Protein AF-A0A2G0QB72-F1 (afdb_monomer)

Structure (mmCIF, N/CA/C/O backbone):
data_AF-A0A2G0QB72-F1
#
_entry.id   AF-A0A2G0QB72-F1
#
loop_
_atom_site.group_PDB
_atom_site.id
_atom_site.type_symbol
_atom_site.label_atom_id
_atom_site.label_alt_id
_atom_site.label_comp_id
_atom_site.label_asym_id
_atom_site.label_entity_id
_atom_site.label_seq_id
_atom_site.pdbx_PDB_ins_code
_atom_site.Cartn_x
_atom_site.Cartn_y
_atom_site.Cartn_z
_atom_site.occupancy
_atom_site.B_iso_or_equiv
_atom_site.auth_seq_id
_atom_site.auth_comp_id
_atom_site.auth_asym_id
_atom_site.auth_atom_id
_atom_site.pdbx_PDB_model_num
ATOM 1 N N . MET A 1 1 ? -9.485 8.428 16.130 1.00 63.78 1 MET A N 1
ATOM 2 C CA . MET A 1 1 ? -8.535 7.886 15.123 1.00 63.78 1 MET A CA 1
ATOM 3 C C . MET A 1 1 ? -9.180 7.560 13.773 1.00 63.78 1 MET A C 1
ATOM 5 O O . MET A 1 1 ? -8.435 7.337 12.834 1.00 63.78 1 MET A O 1
ATOM 9 N N . LYS A 1 2 ? -10.520 7.588 13.632 1.00 80.50 2 LYS A N 1
ATOM 10 C CA . LYS A 1 2 ? -11.184 7.429 12.323 1.00 80.50 2 LYS A CA 1
ATOM 11 C C . LYS A 1 2 ? -10.750 8.500 11.311 1.00 80.50 2 LYS A C 1
ATOM 13 O O . LYS A 1 2 ? -10.473 8.166 10.172 1.00 80.50 2 LYS A O 1
ATOM 18 N N . ALA A 1 3 ? -10.595 9.750 11.762 1.00 86.19 3 ALA A N 1
ATOM 19 C CA . ALA A 1 3 ? -10.102 10.848 10.930 1.00 86.19 3 ALA A CA 1
ATOM 20 C C . ALA A 1 3 ? -8.741 10.540 10.282 1.00 86.19 3 ALA A C 1
ATOM 22 O O . ALA A 1 3 ? -8.588 10.742 9.090 1.00 86.19 3 ALA A O 1
ATOM 23 N N . LEU A 1 4 ? -7.790 9.964 11.029 1.00 86.12 4 LEU A N 1
ATOM 24 C CA . LEU A 1 4 ? -6.473 9.604 10.491 1.00 86.12 4 LEU A CA 1
ATOM 25 C C . LEU A 1 4 ? -6.569 8.512 9.408 1.00 86.12 4 LEU A C 1
ATOM 27 O O . LEU A 1 4 ? -5.867 8.591 8.409 1.00 86.12 4 LEU A O 1
ATOM 31 N N . ALA A 1 5 ? -7.463 7.529 9.576 1.00 85.88 5 ALA A N 1
ATOM 32 C CA . ALA A 1 5 ? -7.696 6.489 8.570 1.00 85.88 5 ALA A CA 1
ATOM 33 C C . ALA A 1 5 ? -8.344 7.061 7.298 1.00 85.88 5 ALA A C 1
ATOM 35 O O . ALA A 1 5 ? -7.972 6.687 6.192 1.00 85.88 5 ALA A O 1
ATOM 36 N N . ILE A 1 6 ? -9.280 8.003 7.455 1.00 89.38 6 ILE A N 1
ATOM 37 C CA . ILE A 1 6 ? -9.912 8.710 6.334 1.00 89.38 6 ILE A CA 1
ATOM 38 C C . ILE A 1 6 ? -8.881 9.571 5.598 1.00 89.38 6 ILE A C 1
ATOM 40 O O . ILE A 1 6 ? -8.811 9.517 4.377 1.00 89.38 6 ILE A O 1
ATOM 44 N N . ILE A 1 7 ? -8.041 10.312 6.326 1.00 89.81 7 ILE A N 1
ATOM 45 C CA . ILE A 1 7 ? -6.944 11.094 5.743 1.00 89.81 7 ILE A CA 1
ATOM 46 C C . ILE A 1 7 ? -6.008 10.164 4.963 1.00 89.81 7 ILE A C 1
ATOM 48 O O . ILE A 1 7 ? -5.738 10.423 3.796 1.00 89.81 7 ILE A O 1
ATOM 52 N N . ALA A 1 8 ? -5.580 9.044 5.553 1.00 88.88 8 ALA A N 1
ATOM 53 C CA . ALA A 1 8 ? -4.725 8.073 4.871 1.00 88.88 8 ALA A CA 1
ATOM 54 C C . ALA A 1 8 ? -5.372 7.512 3.593 1.00 88.88 8 ALA A C 1
ATOM 56 O O . ALA A 1 8 ? -4.693 7.348 2.586 1.00 88.88 8 ALA A O 1
ATOM 57 N N . LEU A 1 9 ? -6.682 7.250 3.608 1.00 91.75 9 LEU A N 1
ATOM 58 C CA . LEU A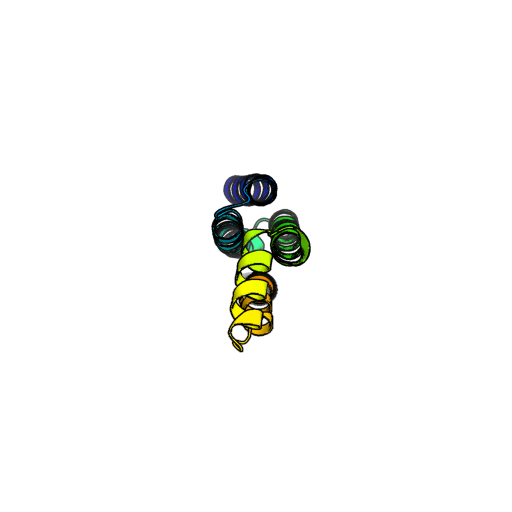 1 9 ? -7.430 6.803 2.434 1.00 91.75 9 LEU A CA 1
ATOM 59 C C . LEU A 1 9 ? -7.486 7.873 1.335 1.00 91.75 9 LEU A C 1
ATOM 61 O O . LEU A 1 9 ? -7.220 7.564 0.177 1.00 91.75 9 LEU A O 1
ATOM 65 N N . ILE A 1 10 ? -7.800 9.123 1.687 1.00 92.31 10 ILE A N 1
ATOM 66 C CA . ILE A 1 10 ? -7.886 10.228 0.722 1.00 92.31 10 ILE A CA 1
ATOM 67 C C . ILE A 1 10 ? -6.518 10.478 0.086 1.00 92.31 10 ILE A C 1
ATOM 69 O O . ILE A 1 10 ? -6.409 10.513 -1.135 1.00 92.31 10 ILE A O 1
ATOM 73 N N . PHE A 1 11 ? -5.463 10.600 0.892 1.00 90.88 11 PHE A N 1
ATOM 74 C CA . PHE A 1 11 ? -4.109 10.819 0.379 1.00 90.88 11 PHE A CA 1
ATOM 75 C C . PHE A 1 11 ? -3.598 9.629 -0.441 1.00 90.88 11 PHE A C 1
ATOM 77 O O . PHE A 1 11 ? -2.924 9.837 -1.445 1.00 90.88 11 PHE A O 1
ATOM 84 N N . SER A 1 12 ? -3.965 8.399 -0.073 1.00 90.06 12 SER A N 1
ATOM 85 C CA . SER A 1 12 ? -3.682 7.198 -0.865 1.00 90.06 12 SER A CA 1
ATOM 86 C C . SER A 1 12 ? -4.336 7.269 -2.244 1.00 90.06 12 SER A C 1
ATOM 88 O O . SER A 1 12 ? -3.646 7.122 -3.250 1.00 90.06 12 SER A O 1
ATOM 90 N N . ALA A 1 13 ? -5.628 7.597 -2.317 1.00 89.25 13 ALA A N 1
ATOM 91 C CA . ALA A 1 13 ? -6.324 7.758 -3.591 1.00 89.25 13 ALA A CA 1
ATOM 92 C C . ALA A 1 13 ? -5.731 8.897 -4.439 1.00 89.25 13 ALA A C 1
ATOM 94 O O . ALA A 1 13 ? -5.529 8.731 -5.638 1.00 89.25 13 ALA A O 1
ATOM 95 N N . LEU A 1 14 ? -5.396 10.035 -3.820 1.00 89.06 14 LEU A N 1
ATOM 96 C CA . LEU A 1 14 ? -4.769 11.165 -4.513 1.00 89.06 14 LEU A CA 1
ATOM 97 C C . LEU A 1 14 ? -3.364 10.828 -5.028 1.00 89.06 14 LEU A C 1
ATOM 99 O O . LEU A 1 14 ? -2.977 11.310 -6.090 1.00 89.06 14 LEU A O 1
ATOM 103 N N . SER A 1 15 ? -2.615 9.983 -4.316 1.00 88.75 15 SER A N 1
ATOM 104 C CA . SER A 1 15 ? -1.245 9.618 -4.691 1.00 88.75 15 SER A CA 1
ATOM 105 C C . SER A 1 15 ? -1.149 8.897 -6.037 1.00 88.75 15 SER A C 1
ATOM 107 O O . SER A 1 15 ? -0.144 9.047 -6.726 1.00 88.75 15 SER A O 1
ATOM 109 N N . VAL A 1 16 ? -2.216 8.204 -6.451 1.00 87.06 16 VAL A N 1
ATOM 110 C CA . VAL A 1 16 ? -2.329 7.536 -7.760 1.00 87.06 16 VAL A CA 1
ATOM 111 C C . VAL A 1 16 ? -2.185 8.532 -8.913 1.00 87.06 16 VAL A C 1
ATOM 113 O O . VAL A 1 16 ? -1.637 8.202 -9.959 1.00 87.06 16 VAL A O 1
ATOM 116 N N . PHE A 1 17 ? -2.652 9.767 -8.720 1.00 86.25 17 PHE A N 1
ATOM 117 C CA . PHE A 1 17 ? -2.645 10.805 -9.751 1.00 86.25 17 PHE A CA 1
ATOM 118 C C . PHE A 1 17 ? -1.369 11.652 -9.751 1.00 86.25 17 PHE A C 1
ATOM 120 O O . PHE A 1 17 ? -1.244 12.560 -10.570 1.00 86.25 17 PHE A O 1
ATOM 127 N N . ILE A 1 18 ? -0.424 11.384 -8.844 1.00 86.38 18 ILE A N 1
ATOM 128 C CA . ILE A 1 18 ? 0.825 12.136 -8.718 1.00 86.38 18 ILE A CA 1
ATOM 129 C C . ILE A 1 18 ? 1.961 11.290 -9.322 1.00 86.38 18 ILE A C 1
ATOM 131 O O . ILE A 1 18 ? 2.541 10.452 -8.628 1.00 86.38 18 ILE A O 1
ATOM 135 N N . PRO A 1 19 ? 2.317 11.494 -10.606 1.00 73.62 19 PRO A N 1
ATOM 136 C CA . PRO A 1 19 ? 3.259 10.625 -11.319 1.00 73.62 19 PRO A CA 1
ATOM 137 C C . PRO A 1 19 ? 4.672 10.649 -10.719 1.00 73.62 19 PRO A C 1
ATOM 139 O O . PRO A 1 19 ? 5.365 9.629 -10.714 1.00 73.62 19 PRO A O 1
ATOM 142 N N . VAL A 1 20 ? 5.085 11.799 -10.175 1.00 76.00 20 VAL A N 1
ATOM 143 C CA . VAL A 1 20 ? 6.385 11.997 -9.525 1.00 76.00 20 VAL A CA 1
ATOM 144 C C . VAL A 1 20 ? 6.168 12.158 -8.025 1.00 76.00 20 VAL A C 1
ATOM 146 O O . VAL A 1 20 ? 5.624 13.156 -7.567 1.00 76.00 20 VAL A O 1
ATOM 149 N N . GLY A 1 21 ? 6.591 11.162 -7.249 1.00 79.31 21 GLY A N 1
ATOM 150 C CA . GLY A 1 21 ? 6.520 11.192 -5.786 1.00 79.31 21 GLY A CA 1
ATOM 151 C C . GLY A 1 21 ? 5.238 10.624 -5.167 1.00 79.31 21 GLY A C 1
ATOM 152 O O . GLY A 1 21 ? 5.205 10.426 -3.951 1.00 79.31 21 GLY A O 1
ATOM 153 N N . GLY A 1 22 ? 4.229 10.261 -5.971 1.00 86.06 22 GLY A N 1
ATOM 154 C CA . GLY A 1 22 ? 3.031 9.556 -5.497 1.00 86.06 22 GLY A CA 1
ATOM 155 C C . GLY A 1 22 ? 3.360 8.272 -4.730 1.00 86.06 22 GLY A C 1
ATOM 156 O O . GLY A 1 22 ? 2.758 7.995 -3.697 1.00 86.06 22 GLY A O 1
ATOM 157 N N . VAL A 1 23 ? 4.413 7.558 -5.135 1.00 89.38 23 VAL A N 1
ATOM 158 C CA . VAL A 1 23 ? 4.907 6.355 -4.443 1.00 89.38 23 VAL A CA 1
ATOM 159 C C . VAL A 1 23 ? 5.285 6.638 -2.988 1.00 89.38 23 VAL A C 1
ATOM 161 O O . VAL A 1 23 ? 4.912 5.882 -2.096 1.00 89.38 23 VAL A O 1
ATOM 164 N N . PHE A 1 24 ? 5.971 7.748 -2.707 1.00 91.69 24 PHE A N 1
ATOM 165 C CA . PHE A 1 24 ? 6.358 8.092 -1.335 1.00 91.69 24 PHE A CA 1
ATOM 166 C C . PHE A 1 24 ? 5.143 8.466 -0.483 1.00 91.69 24 PHE A C 1
ATOM 168 O O . PHE A 1 24 ? 5.073 8.100 0.692 1.00 91.69 24 PHE A O 1
ATOM 175 N N . ILE A 1 25 ? 4.151 9.131 -1.082 1.00 92.00 25 ILE A N 1
ATOM 176 C CA . ILE A 1 25 ? 2.876 9.429 -0.417 1.00 92.00 25 ILE A CA 1
ATOM 177 C C . ILE A 1 25 ? 2.127 8.126 -0.111 1.00 92.00 25 ILE A C 1
ATOM 179 O O . ILE A 1 25 ? 1.643 7.954 1.009 1.00 92.00 25 ILE A O 1
ATOM 183 N N . ALA A 1 26 ? 2.080 7.178 -1.050 1.00 93.50 26 ALA A N 1
ATOM 184 C CA . ALA A 1 26 ? 1.481 5.861 -0.844 1.00 93.50 26 ALA A CA 1
ATOM 185 C C . ALA A 1 26 ? 2.198 5.077 0.271 1.00 93.50 26 ALA A C 1
ATOM 187 O O . ALA A 1 26 ? 1.556 4.436 1.115 1.00 93.50 26 ALA A O 1
ATOM 188 N N . MET A 1 27 ? 3.532 5.148 0.333 1.00 94.25 27 MET A N 1
ATOM 189 C CA . MET A 1 27 ? 4.314 4.532 1.410 1.00 94.25 27 MET A CA 1
ATOM 190 C C . MET A 1 27 ? 3.967 5.159 2.760 1.00 94.25 27 MET A C 1
ATOM 192 O O . MET A 1 27 ? 3.629 4.440 3.701 1.00 94.25 27 MET A O 1
ATOM 196 N N . PHE A 1 28 ? 3.940 6.489 2.847 1.00 94.06 28 PHE A N 1
ATOM 197 C CA . PHE A 1 28 ? 3.531 7.193 4.061 1.00 94.06 28 PHE A CA 1
ATOM 198 C C . PHE A 1 28 ? 2.100 6.827 4.488 1.00 94.06 28 PHE A C 1
ATOM 200 O O . PHE A 1 28 ? 1.855 6.504 5.652 1.00 94.06 28 PHE A O 1
ATOM 207 N N . CYS A 1 29 ? 1.160 6.768 3.541 1.00 94.00 29 CYS A N 1
ATOM 208 C CA . CYS A 1 29 ? -0.220 6.356 3.803 1.00 94.00 29 CYS A CA 1
ATOM 209 C C . CYS A 1 29 ? -0.317 4.919 4.321 1.00 94.00 29 CYS A C 1
ATOM 211 O O . CYS A 1 29 ? -1.194 4.622 5.127 1.00 94.00 29 CYS A O 1
ATOM 213 N N . SER A 1 30 ? 0.594 4.035 3.918 1.00 95.19 30 SER A N 1
ATOM 214 C CA . SER A 1 30 ? 0.659 2.656 4.420 1.00 95.19 30 SER A CA 1
ATOM 215 C C . SER A 1 30 ? 1.119 2.594 5.877 1.00 95.19 30 SER A C 1
ATOM 217 O O . SER A 1 30 ? 0.586 1.808 6.659 1.00 95.19 30 SER A O 1
ATOM 219 N N . VAL A 1 31 ? 2.035 3.477 6.288 1.00 95.12 31 VAL A N 1
ATOM 220 C CA . VAL A 1 31 ? 2.406 3.637 7.704 1.00 95.12 31 VAL A CA 1
ATOM 221 C C . VAL A 1 31 ? 1.219 4.163 8.519 1.00 95.12 31 VAL A C 1
ATOM 223 O O . VAL A 1 31 ? 0.909 3.635 9.588 1.00 95.12 31 VAL A O 1
ATOM 226 N N . LEU A 1 32 ? 0.492 5.161 8.007 1.00 92.81 32 LEU A N 1
ATOM 227 C CA . LEU A 1 32 ? -0.712 5.669 8.676 1.00 92.81 32 LEU A CA 1
ATOM 228 C C . LEU A 1 32 ? -1.823 4.609 8.756 1.00 92.81 32 LEU A C 1
ATOM 230 O O . LEU A 1 32 ? -2.497 4.482 9.785 1.00 92.81 32 LEU A O 1
ATOM 234 N N . ALA A 1 33 ? -2.001 3.820 7.696 1.00 93.31 33 ALA A N 1
ATOM 235 C CA . ALA A 1 33 ? -2.942 2.708 7.658 1.00 93.31 33 ALA A CA 1
ATOM 236 C C . ALA A 1 33 ? -2.578 1.643 8.700 1.00 93.31 33 ALA A C 1
ATOM 238 O O . ALA A 1 33 ? -3.457 1.212 9.444 1.00 93.31 33 ALA A O 1
ATOM 239 N N . LEU A 1 34 ? -1.293 1.296 8.837 1.00 94.50 34 LEU A N 1
ATOM 240 C CA . LEU A 1 34 ? -0.787 0.391 9.874 1.00 94.50 34 LEU A CA 1
ATOM 241 C C . LEU A 1 34 ? -1.171 0.872 11.284 1.00 94.50 34 LEU A C 1
ATOM 243 O O . LEU A 1 34 ? -1.761 0.118 12.058 1.00 94.50 34 LEU A O 1
ATOM 247 N N . ILE A 1 35 ? -0.893 2.140 11.605 1.00 92.50 35 ILE A N 1
ATOM 248 C CA . ILE A 1 35 ? -1.172 2.724 12.932 1.00 92.50 35 ILE A CA 1
ATOM 249 C C . ILE A 1 35 ? -2.680 2.731 13.236 1.00 92.50 35 ILE A C 1
ATOM 251 O O . ILE A 1 35 ? -3.110 2.532 14.376 1.00 92.50 35 ILE A O 1
ATOM 255 N N . THR A 1 36 ? -3.510 2.964 12.220 1.00 92.12 36 THR A N 1
ATOM 256 C CA . THR A 1 36 ? -4.970 3.073 12.375 1.00 92.12 36 THR A CA 1
ATOM 257 C C . THR A 1 36 ? -5.705 1.736 12.318 1.00 92.12 36 THR A C 1
ATOM 259 O O .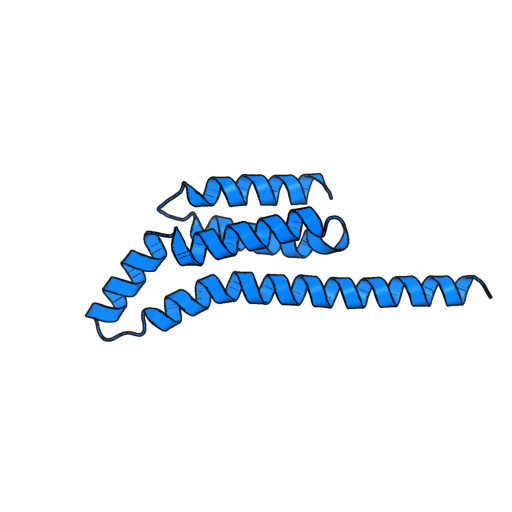 THR A 1 36 ? -6.848 1.660 12.785 1.00 92.12 36 THR A O 1
ATOM 262 N N . PHE A 1 37 ? -5.046 0.678 11.839 1.00 91.50 37 PHE A N 1
ATOM 263 C CA . PHE A 1 37 ? -5.653 -0.613 11.520 1.00 91.50 37 PHE A CA 1
ATOM 264 C C . PHE A 1 37 ? -6.419 -1.235 12.690 1.00 91.50 37 PHE A C 1
ATOM 266 O O . PHE A 1 37 ? -7.534 -1.717 12.520 1.00 91.50 37 PHE A O 1
ATOM 273 N N . TYR A 1 38 ? -5.876 -1.162 13.908 1.00 87.25 38 TYR A N 1
ATOM 274 C CA . TYR A 1 38 ? -6.533 -1.725 15.093 1.00 87.25 38 TYR A CA 1
ATOM 275 C C . TYR A 1 38 ? -7.902 -1.082 15.390 1.00 87.25 38 TYR A C 1
ATOM 277 O O . TYR A 1 38 ? -8.812 -1.752 15.871 1.00 87.25 38 TYR A O 1
ATOM 285 N N . LYS A 1 39 ? -8.071 0.219 15.102 1.00 86.56 39 LYS A N 1
ATOM 286 C CA . LYS A 1 39 ? -9.326 0.949 15.368 1.00 86.56 39 LYS A CA 1
ATOM 287 C C . LYS A 1 39 ? -10.243 1.054 14.151 1.00 86.56 39 LYS A C 1
ATOM 289 O O . LYS A 1 39 ? -11.424 1.356 14.315 1.00 86.56 39 LYS A O 1
ATOM 294 N N . SER A 1 40 ? -9.730 0.904 12.934 1.00 91.69 40 SER A N 1
ATOM 295 C CA . SER A 1 40 ? -10.511 1.052 11.697 1.00 91.69 40 SER A CA 1
ATOM 296 C C . SER A 1 40 ? -10.006 0.101 10.605 1.00 91.69 40 SER A C 1
ATOM 298 O O . SER A 1 40 ? -9.559 0.562 9.557 1.00 91.69 40 SER A O 1
ATOM 300 N N . PRO A 1 41 ? -10.094 -1.225 10.831 1.00 89.38 41 PRO A N 1
ATOM 301 C CA . PRO A 1 41 ? -9.438 -2.225 9.987 1.00 89.38 41 PRO A CA 1
ATOM 302 C C . PRO A 1 41 ? -9.928 -2.202 8.539 1.00 89.38 41 PRO A C 1
ATOM 304 O O . PRO A 1 41 ? -9.126 -2.362 7.628 1.00 89.38 41 PRO A O 1
ATOM 307 N N . THR A 1 42 ? -11.219 -1.948 8.308 1.00 92.38 42 THR A N 1
ATOM 308 C CA . THR A 1 42 ? -11.785 -1.889 6.954 1.00 92.38 42 THR A CA 1
ATOM 309 C C . THR A 1 42 ? -11.199 -0.736 6.143 1.00 92.38 42 THR A C 1
ATOM 311 O O . THR A 1 42 ? -10.721 -0.957 5.038 1.00 92.38 42 THR A O 1
ATOM 314 N N . LEU A 1 43 ? -11.186 0.484 6.698 1.00 92.81 43 LEU A N 1
ATOM 315 C CA . LEU A 1 43 ? -10.648 1.658 6.002 1.00 92.81 43 LEU A CA 1
ATOM 316 C C . LEU A 1 43 ? -9.153 1.494 5.734 1.00 92.81 43 LEU A C 1
ATOM 318 O O . LEU A 1 43 ? -8.717 1.658 4.602 1.00 92.81 43 LEU A O 1
ATOM 322 N N . SER A 1 44 ? -8.388 1.096 6.754 1.00 94.06 44 SER A N 1
ATOM 323 C CA . SER A 1 44 ? -6.951 0.868 6.615 1.00 94.06 44 SER A CA 1
ATOM 324 C C . SER A 1 44 ? -6.641 -0.255 5.618 1.00 94.06 44 SER A C 1
ATOM 326 O O . SER A 1 44 ? -5.698 -0.132 4.845 1.00 94.06 44 SER A O 1
ATOM 328 N N . GLY A 1 45 ? -7.441 -1.326 5.589 1.00 93.12 45 GLY A N 1
ATOM 329 C CA . GLY A 1 45 ? -7.311 -2.410 4.612 1.00 93.12 45 GLY A CA 1
ATOM 330 C C . GLY A 1 45 ? -7.557 -1.949 3.176 1.00 93.12 45 GLY A C 1
ATOM 331 O O . GLY A 1 45 ? -6.779 -2.290 2.289 1.00 93.12 45 GLY A O 1
ATOM 332 N N . VAL A 1 46 ? -8.575 -1.112 2.951 1.00 95.56 46 VAL A N 1
ATOM 333 C CA . VAL A 1 46 ? -8.814 -0.494 1.637 1.00 95.56 46 VAL A CA 1
ATOM 334 C C . VAL A 1 46 ? -7.649 0.418 1.248 1.00 95.56 46 VAL A C 1
ATOM 336 O O . VAL A 1 46 ? -7.168 0.317 0.124 1.00 95.56 46 VAL A O 1
ATOM 339 N N . THR A 1 47 ? -7.128 1.240 2.168 1.00 96.38 47 THR A N 1
ATOM 340 C CA . THR A 1 47 ? -5.932 2.069 1.925 1.00 96.38 47 THR A CA 1
ATOM 341 C C . THR A 1 47 ? -4.732 1.222 1.489 1.00 96.38 47 THR A C 1
ATOM 343 O O . THR A 1 47 ? -4.056 1.570 0.524 1.00 96.38 47 THR A O 1
ATOM 346 N N . PHE A 1 48 ? -4.474 0.091 2.156 1.00 96.81 48 PHE A N 1
ATOM 347 C CA . PHE A 1 48 ? -3.418 -0.837 1.742 1.00 96.81 48 PHE A CA 1
ATOM 348 C C . PHE A 1 48 ? -3.666 -1.406 0.345 1.00 96.81 48 PHE A C 1
ATOM 350 O O . PHE A 1 48 ? -2.749 -1.406 -0.469 1.00 96.81 48 PHE A O 1
ATOM 357 N N . GLY A 1 49 ? -4.892 -1.844 0.050 1.00 94.62 49 GLY A N 1
ATOM 358 C CA . GLY A 1 49 ? -5.254 -2.363 -1.269 1.00 94.62 49 GLY A CA 1
ATOM 359 C C . GLY A 1 49 ? -5.029 -1.340 -2.384 1.00 94.62 49 GLY A C 1
ATOM 360 O O . GLY A 1 49 ? -4.395 -1.663 -3.386 1.00 94.62 49 GLY A O 1
ATOM 361 N N . ILE A 1 50 ? -5.472 -0.095 -2.179 1.00 95.25 50 ILE A N 1
ATOM 362 C CA . ILE A 1 50 ? -5.251 1.001 -3.131 1.00 95.25 50 ILE A CA 1
ATOM 363 C C . ILE A 1 50 ? -3.754 1.234 -3.326 1.00 95.25 50 ILE A C 1
ATOM 365 O O . ILE A 1 50 ? -3.307 1.262 -4.465 1.00 95.25 50 ILE A O 1
ATOM 369 N N . ASN A 1 51 ? -2.968 1.335 -2.250 1.00 95.69 51 ASN A N 1
ATOM 370 C CA . ASN A 1 51 ? -1.524 1.563 -2.357 1.00 95.69 51 ASN A CA 1
ATOM 371 C C . ASN A 1 51 ? -0.795 0.422 -3.082 1.00 95.69 51 ASN A C 1
ATOM 373 O O . ASN A 1 51 ? 0.087 0.688 -3.891 1.00 95.69 51 ASN A O 1
ATOM 377 N N . VAL A 1 52 ? -1.166 -0.839 -2.833 1.00 95.38 52 VAL A N 1
ATOM 378 C CA . VAL A 1 52 ? -0.587 -1.993 -3.543 1.00 95.38 52 VAL A CA 1
ATOM 379 C C . VAL A 1 52 ? -0.894 -1.908 -5.035 1.00 95.38 52 VAL A C 1
ATOM 381 O O . VAL A 1 52 ? 0.026 -2.004 -5.839 1.00 95.38 52 VAL A O 1
ATOM 384 N N . ILE A 1 53 ? -2.158 -1.693 -5.413 1.00 94.06 53 ILE A N 1
ATOM 385 C CA . ILE A 1 53 ? -2.560 -1.597 -6.826 1.00 94.06 53 ILE A CA 1
ATOM 386 C C . ILE A 1 53 ? -1.890 -0.390 -7.493 1.00 94.06 53 ILE A C 1
ATOM 388 O O . ILE A 1 53 ? -1.375 -0.504 -8.604 1.00 94.06 53 ILE A O 1
ATOM 392 N N . ALA A 1 54 ? -1.851 0.747 -6.797 1.00 92.19 54 ALA A N 1
ATOM 393 C CA . ALA A 1 54 ? -1.225 1.973 -7.267 1.00 92.19 54 ALA A CA 1
ATOM 394 C C . ALA A 1 54 ? 0.257 1.756 -7.585 1.00 92.19 54 ALA A C 1
ATOM 396 O O . ALA A 1 54 ? 0.709 2.024 -8.695 1.00 92.19 54 ALA A O 1
ATOM 397 N N . THR A 1 55 ? 1.005 1.212 -6.629 1.00 92.44 55 THR A N 1
ATOM 398 C CA . THR A 1 55 ? 2.445 0.994 -6.771 1.00 92.44 55 THR A CA 1
ATOM 399 C C . THR A 1 55 ? 2.764 -0.128 -7.762 1.00 92.44 55 THR A C 1
ATOM 401 O O . THR A 1 55 ? 3.736 -0.009 -8.502 1.00 92.44 55 THR A O 1
ATOM 404 N N . ALA A 1 56 ? 1.948 -1.186 -7.819 1.00 91.75 56 ALA A N 1
ATOM 405 C CA . ALA A 1 56 ? 2.184 -2.336 -8.692 1.00 91.75 56 ALA A CA 1
ATOM 406 C C . ALA A 1 56 ? 1.852 -2.068 -10.170 1.00 91.75 56 ALA A C 1
ATOM 408 O O . ALA A 1 56 ? 2.547 -2.566 -11.051 1.00 91.75 56 ALA A O 1
ATOM 409 N N . PHE A 1 57 ? 0.800 -1.294 -10.457 1.00 90.00 57 PHE A N 1
ATOM 410 C CA . PHE A 1 57 ? 0.277 -1.166 -11.825 1.00 90.00 57 PHE A CA 1
ATOM 411 C C . PHE A 1 57 ? 0.224 0.268 -12.351 1.00 90.00 57 PHE A C 1
ATOM 413 O O . PHE A 1 57 ? 0.203 0.471 -13.561 1.00 90.00 57 PHE A O 1
ATOM 420 N N . LEU A 1 58 ? 0.180 1.265 -11.467 1.00 89.75 58 LEU A N 1
ATOM 421 C CA . LEU A 1 58 ? -0.150 2.650 -11.818 1.00 89.75 58 LEU A CA 1
ATOM 422 C C . LEU A 1 58 ? 0.972 3.627 -11.461 1.00 89.75 58 LEU A C 1
ATOM 424 O O . LEU A 1 58 ? 0.714 4.821 -11.359 1.00 89.75 58 LEU A O 1
ATOM 428 N N . SER A 1 59 ? 2.203 3.149 -11.253 1.00 89.69 59 SER A N 1
ATOM 429 C CA . SER A 1 59 ? 3.335 4.002 -10.890 1.00 89.69 59 SER A CA 1
ATOM 430 C C . SER A 1 59 ? 4.324 4.189 -12.050 1.00 89.69 59 SER A C 1
ATOM 432 O O . SER A 1 59 ? 5.243 3.377 -12.214 1.00 89.69 59 SER A O 1
ATOM 434 N N . PRO A 1 60 ? 4.195 5.280 -12.840 1.00 86.81 60 PRO A N 1
ATOM 435 C CA . PRO A 1 60 ? 5.134 5.595 -13.915 1.00 86.81 60 PRO A CA 1
ATOM 436 C C . PRO A 1 60 ? 6.573 5.738 -13.425 1.00 86.81 60 PRO A C 1
ATOM 438 O O . PRO A 1 60 ? 7.500 5.366 -14.135 1.00 86.81 60 PRO A O 1
ATOM 441 N N . SER A 1 61 ? 6.767 6.258 -12.208 1.00 88.50 61 SER A N 1
ATOM 442 C CA . SER A 1 61 ? 8.100 6.469 -11.639 1.00 88.50 61 SER A CA 1
ATOM 443 C C . SER A 1 61 ? 8.834 5.152 -11.385 1.00 88.50 61 SER A C 1
ATOM 445 O O . SER A 1 61 ? 9.979 5.020 -11.806 1.00 88.50 61 SER A O 1
ATOM 447 N N . ILE A 1 62 ? 8.173 4.148 -10.796 1.00 90.94 62 ILE A N 1
ATOM 448 C CA . ILE A 1 62 ? 8.780 2.818 -10.607 1.00 90.94 62 ILE A CA 1
ATOM 449 C C . ILE A 1 62 ? 9.066 2.154 -11.950 1.00 90.94 62 ILE A C 1
ATOM 451 O O . ILE A 1 62 ? 10.153 1.614 -12.135 1.00 90.94 62 ILE A O 1
ATOM 455 N N . MET A 1 63 ? 8.131 2.230 -12.899 1.00 89.19 63 MET A N 1
ATOM 456 C CA . MET A 1 63 ? 8.314 1.643 -14.227 1.00 89.19 63 MET A CA 1
ATOM 457 C C . MET A 1 63 ? 9.502 2.265 -14.972 1.00 89.19 63 MET A C 1
ATOM 459 O O . MET A 1 63 ? 10.350 1.539 -15.487 1.00 89.19 63 MET A O 1
ATOM 463 N N . ALA A 1 64 ? 9.593 3.597 -15.003 1.00 90.62 64 ALA A N 1
ATOM 464 C CA . ALA A 1 64 ? 10.673 4.310 -15.681 1.00 90.62 64 ALA A CA 1
ATOM 465 C C . ALA A 1 64 ? 12.042 4.006 -15.056 1.00 90.62 64 ALA A C 1
ATOM 467 O O . ALA A 1 64 ? 13.009 3.731 -15.772 1.00 90.62 64 ALA A O 1
ATOM 468 N N . THR A 1 65 ? 12.128 4.003 -13.722 1.00 91.62 65 THR A N 1
ATOM 469 C CA . THR A 1 65 ? 13.367 3.655 -13.019 1.00 91.62 65 THR A CA 1
ATOM 470 C C . THR A 1 65 ? 13.743 2.194 -13.254 1.00 91.62 65 THR A C 1
ATOM 472 O O . THR A 1 65 ? 14.885 1.925 -13.615 1.00 91.62 65 THR A O 1
ATOM 475 N N . ALA A 1 66 ? 12.797 1.257 -13.142 1.00 90.69 66 ALA A N 1
ATOM 476 C CA . ALA A 1 66 ? 13.055 -0.165 -13.367 1.00 90.69 66 ALA A CA 1
ATOM 477 C C . ALA A 1 66 ? 13.533 -0.456 -14.800 1.00 90.69 66 ALA A C 1
ATOM 479 O O . ALA A 1 66 ? 14.474 -1.224 -14.9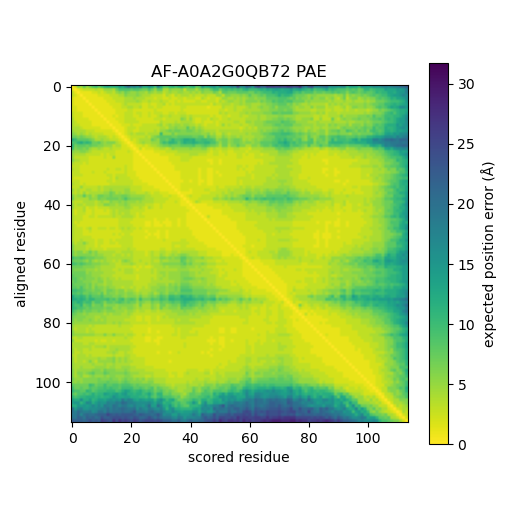83 1.00 90.69 66 ALA A O 1
ATOM 480 N N . ALA A 1 67 ? 12.942 0.191 -15.811 1.00 90.25 67 ALA A N 1
ATOM 481 C CA . ALA A 1 67 ? 13.371 0.062 -17.206 1.00 90.25 67 ALA A CA 1
ATOM 482 C C . ALA A 1 67 ? 14.792 0.607 -17.438 1.00 90.25 67 ALA A C 1
ATOM 484 O O . ALA A 1 67 ? 15.584 0.007 -18.169 1.00 90.25 67 ALA A O 1
ATOM 485 N N . THR A 1 68 ? 15.132 1.720 -16.783 1.00 93.38 68 THR A N 1
ATOM 486 C CA . THR A 1 68 ? 16.471 2.322 -16.859 1.00 93.38 68 THR A CA 1
ATOM 487 C C . THR A 1 68 ? 17.515 1.412 -16.210 1.00 93.38 68 THR A C 1
ATOM 489 O O . THR A 1 68 ? 18.528 1.105 -16.829 1.00 93.38 68 THR A O 1
ATOM 492 N N . MET A 1 69 ? 17.233 0.910 -15.004 1.00 93.88 69 MET A N 1
ATOM 493 C CA . MET A 1 69 ? 18.094 -0.044 -14.294 1.00 93.88 69 MET A CA 1
ATOM 494 C C . MET A 1 69 ? 18.302 -1.324 -15.105 1.00 93.88 69 MET A C 1
ATOM 496 O O . MET A 1 69 ? 19.432 -1.771 -15.279 1.00 93.88 69 MET A O 1
ATOM 500 N N . HIS A 1 70 ? 17.233 -1.870 -15.690 1.00 91.56 70 HIS A N 1
ATOM 501 C CA . HIS A 1 70 ? 17.335 -3.052 -16.542 1.00 91.56 70 HIS A CA 1
ATOM 502 C C . HIS A 1 70 ? 18.243 -2.819 -17.760 1.00 91.56 70 HIS A C 1
ATOM 504 O O . HIS A 1 70 ? 19.057 -3.675 -18.098 1.00 91.56 70 HIS A O 1
ATOM 510 N N . SER A 1 71 ? 18.158 -1.638 -18.380 1.00 91.75 71 SER A N 1
ATOM 511 C CA . SER A 1 71 ? 19.013 -1.260 -19.516 1.00 91.75 71 SER A CA 1
ATOM 512 C C . SER A 1 71 ? 20.492 -1.128 -19.130 1.00 91.75 71 SER A C 1
ATOM 514 O O . SER A 1 71 ? 21.365 -1.349 -19.965 1.00 91.75 71 SER A O 1
ATOM 516 N N . ASN A 1 72 ? 20.776 -0.822 -17.862 1.00 93.31 72 ASN A N 1
ATOM 517 C CA . ASN A 1 72 ? 22.128 -0.732 -17.307 1.00 93.31 72 ASN A CA 1
ATOM 518 C C . ASN A 1 72 ? 22.666 -2.077 -16.778 1.00 93.31 72 ASN A C 1
ATOM 520 O O . ASN A 1 72 ? 23.767 -2.120 -16.231 1.00 93.31 72 ASN A O 1
ATOM 524 N N . GLY A 1 73 ? 21.911 -3.174 -16.920 1.00 92.31 73 GLY A N 1
ATOM 525 C CA . GLY A 1 73 ? 22.275 -4.487 -16.376 1.00 92.31 73 GLY A CA 1
ATOM 526 C C . GLY A 1 73 ? 22.029 -4.643 -14.869 1.00 92.31 73 GLY A C 1
ATOM 527 O O . GLY A 1 73 ? 22.547 -5.578 -14.262 1.00 92.31 73 GLY A O 1
ATOM 528 N N . GLU A 1 74 ? 21.250 -3.748 -14.258 1.00 94.50 74 GLU A N 1
ATOM 529 C CA . GLU A 1 74 ? 20.866 -3.781 -12.842 1.00 94.50 74 GLU A CA 1
ATOM 530 C C . GLU A 1 74 ? 19.504 -4.476 -12.630 1.00 94.50 74 GLU A C 1
ATOM 532 O O . GLU A 1 74 ? 18.703 -4.656 -13.554 1.00 94.50 74 GLU A O 1
ATOM 537 N N . ASP A 1 75 ? 19.200 -4.840 -11.379 1.00 92.38 75 ASP A N 1
ATOM 538 C CA . ASP A 1 75 ? 17.957 -5.531 -11.017 1.00 92.38 75 ASP A CA 1
ATOM 539 C C . ASP A 1 75 ? 16.763 -4.570 -10.835 1.00 92.38 75 ASP A C 1
ATOM 541 O O . ASP A 1 75 ? 16.341 -4.233 -9.724 1.00 92.38 75 ASP A O 1
ATOM 545 N N . GLY A 1 76 ? 16.178 -4.140 -11.956 1.00 89.75 76 GLY A N 1
ATOM 546 C CA . GLY A 1 76 ? 14.945 -3.342 -11.961 1.00 89.75 76 GLY A CA 1
ATOM 547 C C . GLY A 1 76 ? 13.721 -4.083 -11.397 1.00 89.75 76 GLY A C 1
ATOM 548 O O . GLY A 1 76 ? 12.789 -3.452 -10.891 1.00 89.75 76 GLY A O 1
ATOM 549 N N . VAL A 1 77 ? 13.725 -5.419 -11.432 1.00 90.06 77 VAL A N 1
ATOM 550 C CA . VAL A 1 77 ? 12.649 -6.253 -10.873 1.00 90.06 77 VAL A CA 1
ATOM 551 C C . VAL A 1 77 ? 12.710 -6.233 -9.344 1.00 90.06 77 VAL A C 1
ATOM 553 O O . VAL A 1 77 ? 11.673 -6.100 -8.691 1.00 90.06 77 VAL A O 1
ATOM 556 N N . GLY A 1 78 ? 13.909 -6.278 -8.765 1.00 92.50 78 GLY A N 1
ATOM 557 C CA . GLY A 1 78 ? 14.142 -6.118 -7.330 1.00 92.50 78 GLY A CA 1
ATOM 558 C C . GLY A 1 78 ? 13.640 -4.780 -6.789 1.00 92.50 78 GLY A C 1
ATOM 559 O O . GLY A 1 78 ? 12.969 -4.749 -5.754 1.00 92.50 78 GLY A O 1
ATOM 560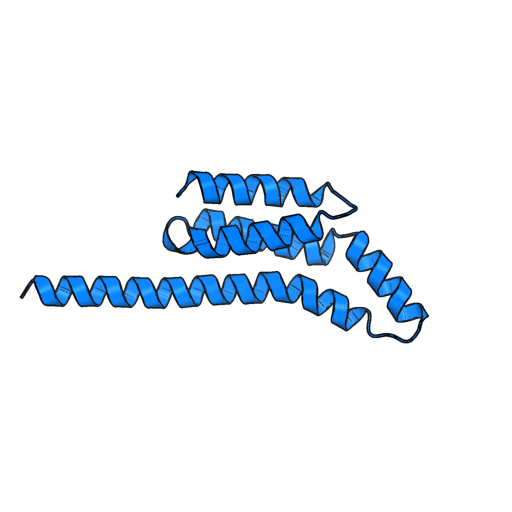 N N . LEU A 1 79 ? 13.870 -3.681 -7.520 1.00 92.75 79 LEU A N 1
ATOM 561 C CA . LEU A 1 79 ? 13.319 -2.365 -7.174 1.00 92.75 79 LEU A CA 1
ATOM 562 C C . LEU A 1 79 ? 11.784 -2.409 -7.113 1.00 92.75 79 LEU A C 1
ATOM 564 O O . LEU A 1 79 ? 11.188 -2.006 -6.114 1.00 92.75 79 LEU A O 1
ATOM 568 N N . TYR A 1 80 ? 11.137 -2.940 -8.152 1.00 91.12 80 TYR A N 1
ATOM 569 C CA . TYR A 1 80 ? 9.681 -3.098 -8.186 1.00 91.12 80 TYR A CA 1
ATOM 570 C C . TYR A 1 80 ? 9.159 -3.905 -6.983 1.00 91.12 80 TYR A C 1
ATOM 572 O O . TYR A 1 80 ? 8.250 -3.458 -6.273 1.00 91.12 80 TYR A O 1
ATOM 580 N N . TRP A 1 81 ? 9.769 -5.062 -6.706 1.00 92.06 81 TRP A N 1
ATOM 581 C CA . TRP A 1 81 ? 9.380 -5.921 -5.586 1.00 92.06 81 TRP A CA 1
ATOM 582 C C . TRP A 1 81 ? 9.573 -5.259 -4.229 1.00 92.06 81 TRP A C 1
ATOM 584 O O . TRP A 1 81 ? 8.761 -5.488 -3.334 1.00 92.06 81 TRP A O 1
ATOM 594 N N . PHE A 1 82 ? 10.595 -4.419 -4.065 1.00 93.94 82 PHE A N 1
ATOM 595 C CA . PHE A 1 82 ? 10.801 -3.662 -2.835 1.00 93.94 82 PHE A CA 1
ATOM 596 C C . PHE A 1 82 ? 9.624 -2.718 -2.551 1.00 93.94 82 PHE A C 1
ATOM 598 O O . PHE A 1 82 ? 9.059 -2.742 -1.455 1.00 93.94 82 PHE A O 1
ATOM 605 N N . TYR A 1 83 ? 9.205 -1.926 -3.541 1.00 94.38 83 TYR A N 1
ATOM 606 C CA . TYR A 1 83 ? 8.129 -0.947 -3.362 1.00 94.38 83 TYR A CA 1
ATOM 607 C C . TYR A 1 83 ? 6.757 -1.599 -3.174 1.00 94.38 83 TYR A C 1
ATOM 609 O O . TYR A 1 83 ? 6.016 -1.224 -2.264 1.00 94.38 83 TYR A O 1
ATOM 617 N N . VAL A 1 84 ? 6.413 -2.611 -3.974 1.00 94.75 84 VAL A N 1
ATOM 618 C CA . VAL A 1 84 ? 5.156 -3.359 -3.784 1.00 94.75 84 VAL A CA 1
ATOM 619 C C . VAL A 1 84 ? 5.189 -4.135 -2.465 1.00 94.75 84 VAL A C 1
ATOM 621 O O . VAL A 1 84 ? 4.230 -4.105 -1.687 1.00 94.75 84 VAL A O 1
ATOM 624 N N . GLY A 1 85 ? 6.320 -4.781 -2.180 1.00 94.69 85 GLY A N 1
ATOM 625 C CA . GLY A 1 85 ? 6.554 -5.555 -0.968 1.00 94.69 85 GLY A CA 1
ATOM 626 C C . GLY A 1 85 ? 6.414 -4.723 0.300 1.00 94.69 85 GLY A C 1
ATOM 627 O O . GLY A 1 85 ? 5.825 -5.203 1.265 1.00 94.69 85 GLY A O 1
ATOM 628 N N . PHE A 1 86 ? 6.848 -3.459 0.294 1.00 96.62 86 PHE A N 1
ATOM 629 C CA . PHE A 1 86 ? 6.667 -2.543 1.422 1.00 96.62 86 PHE A CA 1
ATOM 630 C C . PHE A 1 86 ? 5.201 -2.471 1.875 1.00 96.62 86 PHE A C 1
ATOM 632 O O . PHE A 1 86 ? 4.901 -2.639 3.059 1.00 96.62 86 PHE A O 1
ATOM 639 N N . HIS A 1 87 ? 4.269 -2.287 0.939 1.00 96.88 87 HIS A N 1
ATOM 640 C CA . HIS A 1 87 ? 2.842 -2.200 1.252 1.00 96.88 87 HIS A CA 1
ATOM 641 C C . HIS A 1 87 ? 2.280 -3.529 1.768 1.00 96.88 87 HIS A C 1
ATOM 643 O O . HIS A 1 87 ? 1.546 -3.549 2.759 1.00 96.88 87 HIS A O 1
ATOM 649 N N . VAL A 1 88 ? 2.652 -4.642 1.127 1.00 96.50 88 VAL A N 1
ATOM 650 C CA . VAL A 1 88 ? 2.183 -5.988 1.495 1.00 96.50 88 VAL A CA 1
ATOM 651 C C . VAL A 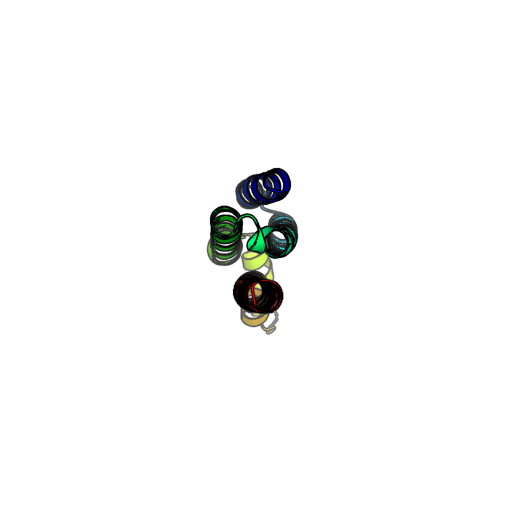1 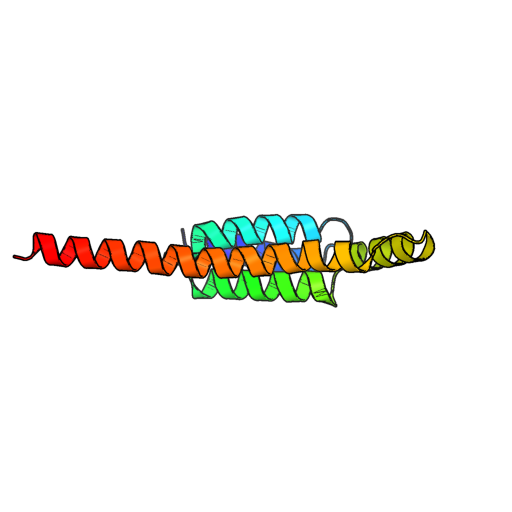88 ? 2.691 -6.389 2.880 1.00 96.50 88 VAL A C 1
ATOM 653 O O . VAL A 1 88 ? 1.909 -6.840 3.717 1.00 96.50 88 VAL A O 1
ATOM 656 N N . VAL A 1 89 ? 3.977 -6.177 3.164 1.00 96.62 89 VAL A N 1
ATOM 657 C CA . VAL A 1 89 ? 4.587 -6.485 4.465 1.00 96.62 89 VAL A CA 1
ATOM 658 C C . VAL A 1 89 ? 3.935 -5.659 5.570 1.00 96.62 89 VAL A C 1
ATOM 660 O O . VAL A 1 89 ? 3.585 -6.207 6.615 1.00 96.62 89 VAL A O 1
ATOM 663 N N . PHE A 1 90 ? 3.696 -4.365 5.341 1.00 96.44 90 PHE A N 1
ATOM 664 C CA . PHE A 1 90 ? 3.013 -3.518 6.321 1.00 96.44 90 PHE A CA 1
ATOM 665 C C . PHE A 1 90 ? 1.565 -3.951 6.555 1.00 96.44 90 PHE A C 1
ATOM 667 O O . PHE A 1 90 ? 1.106 -3.926 7.696 1.00 96.44 90 PHE A O 1
ATOM 674 N N . PHE A 1 91 ? 0.855 -4.398 5.518 1.00 96.25 91 PHE A N 1
ATOM 675 C CA . PHE A 1 91 ? -0.490 -4.944 5.675 1.00 96.25 91 PHE A CA 1
ATOM 676 C C . PHE A 1 91 ? -0.490 -6.220 6.530 1.00 96.25 91 PHE A C 1
ATOM 678 O O . PHE A 1 91 ? -1.268 -6.327 7.480 1.00 96.25 91 PHE A O 1
AT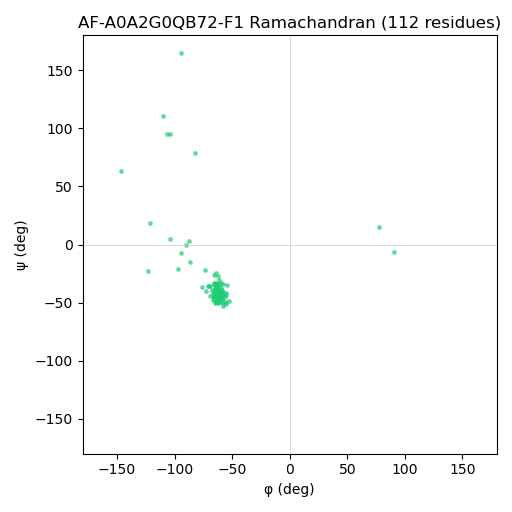OM 685 N N . VAL A 1 92 ? 0.424 -7.158 6.262 1.00 96.44 92 VAL A N 1
ATOM 686 C CA . VAL A 1 92 ? 0.576 -8.383 7.067 1.00 96.44 92 VAL A CA 1
ATOM 687 C C . VAL A 1 92 ? 0.926 -8.041 8.517 1.00 96.44 92 VAL A C 1
ATOM 689 O O . VAL A 1 92 ? 0.290 -8.553 9.440 1.00 96.44 92 VAL A O 1
ATOM 692 N N . LEU A 1 93 ? 1.874 -7.125 8.737 1.00 95.75 93 LEU A N 1
ATOM 693 C CA . LEU A 1 93 ? 2.215 -6.628 10.072 1.00 95.75 93 LEU A CA 1
ATOM 694 C C . LEU A 1 93 ? 0.998 -6.019 10.778 1.00 95.75 93 LEU A C 1
ATOM 696 O O . LEU A 1 93 ? 0.776 -6.303 11.955 1.00 95.75 93 LEU A O 1
ATOM 700 N N . ALA A 1 94 ? 0.171 -5.244 10.071 1.00 94.31 94 ALA A N 1
ATOM 701 C CA . ALA A 1 94 ? -1.041 -4.646 10.626 1.00 94.31 94 ALA A CA 1
ATOM 702 C C . ALA A 1 94 ? -2.032 -5.705 11.121 1.00 94.31 94 ALA A C 1
ATOM 704 O O . ALA A 1 94 ? -2.567 -5.595 12.230 1.00 94.31 94 ALA A O 1
ATOM 705 N N . VAL A 1 95 ? -2.232 -6.762 10.332 1.00 94.31 95 VAL A N 1
ATOM 706 C CA . VAL A 1 95 ? -3.090 -7.894 10.697 1.00 94.31 95 VAL A CA 1
ATOM 707 C C . VAL A 1 95 ? -2.530 -8.625 11.918 1.00 94.31 95 VAL A C 1
ATOM 709 O O . VAL A 1 95 ? -3.260 -8.830 12.891 1.00 94.31 95 VAL A O 1
ATOM 712 N N . LEU A 1 96 ? -1.236 -8.964 11.919 1.00 95.00 96 LEU A N 1
ATOM 713 C CA . LEU A 1 96 ? -0.589 -9.668 13.031 1.00 95.00 96 LEU A CA 1
ATOM 714 C C . LEU A 1 96 ? -0.663 -8.868 14.336 1.00 95.00 96 LEU A C 1
ATOM 716 O O . LEU A 1 96 ? -1.085 -9.400 15.367 1.00 95.00 96 LEU A O 1
ATOM 720 N N . ILE A 1 97 ? -0.320 -7.579 14.294 1.00 92.56 97 ILE A N 1
ATOM 721 C CA . ILE A 1 97 ? -0.387 -6.684 15.456 1.00 92.56 97 ILE A CA 1
ATOM 722 C C . ILE A 1 97 ? -1.826 -6.590 15.968 1.00 92.56 97 ILE A C 1
ATOM 724 O O . ILE A 1 97 ? -2.057 -6.710 17.172 1.00 92.56 97 ILE A O 1
ATOM 728 N N . SER A 1 98 ? -2.805 -6.438 15.073 1.00 90.00 98 SER A N 1
ATOM 729 C CA . SER A 1 98 ? -4.219 -6.368 15.449 1.00 90.00 98 SER A CA 1
ATOM 730 C C . SER A 1 98 ? -4.684 -7.636 16.170 1.00 90.00 98 SER A C 1
ATOM 732 O O . SER A 1 98 ? -5.310 -7.552 17.230 1.00 90.00 98 SER A O 1
ATOM 734 N N . ILE A 1 99 ? -4.302 -8.818 15.670 1.00 91.38 99 ILE A N 1
ATOM 735 C CA . ILE A 1 99 ? -4.616 -10.105 16.308 1.00 91.38 99 ILE A CA 1
ATOM 736 C C . ILE A 1 99 ? -3.975 -10.198 17.699 1.00 91.38 99 ILE A C 1
ATOM 738 O O . ILE A 1 99 ? -4.650 -10.576 18.660 1.00 91.38 99 ILE A O 1
ATOM 742 N N . ILE A 1 100 ? -2.694 -9.839 17.837 1.00 91.94 100 ILE A N 1
ATOM 743 C CA . ILE A 1 100 ? -1.971 -9.897 19.119 1.00 91.94 100 ILE A CA 1
ATOM 744 C C . ILE A 1 100 ? -2.613 -8.961 20.150 1.00 91.94 100 ILE A C 1
ATOM 746 O O . ILE A 1 100 ? -2.862 -9.372 21.287 1.00 91.94 100 ILE A O 1
ATOM 750 N N . LEU A 1 101 ? -2.921 -7.719 19.767 1.00 89.06 101 LEU A N 1
ATOM 751 C CA . LEU A 1 101 ? -3.543 -6.738 20.660 1.00 89.06 101 LEU A CA 1
ATOM 752 C C . LEU A 1 101 ? -4.954 -7.166 21.078 1.00 89.06 101 LEU A C 1
ATOM 754 O O . LEU A 1 101 ? -5.291 -7.088 22.261 1.00 89.06 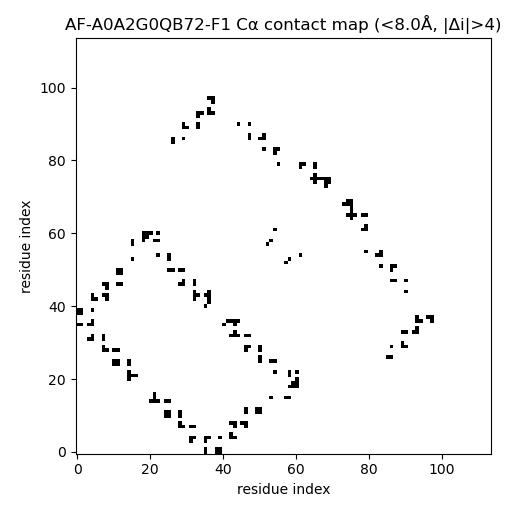101 LEU A O 1
ATOM 758 N N . LYS A 1 102 ? -5.751 -7.698 20.144 1.00 85.69 102 LYS A N 1
ATOM 759 C CA . LYS A 1 102 ? -7.106 -8.185 20.434 1.00 85.69 102 LYS A CA 1
ATOM 760 C C . LYS A 1 102 ? -7.087 -9.376 21.400 1.00 85.69 102 LYS A C 1
ATOM 762 O O . LYS A 1 102 ? -7.870 -9.403 22.349 1.00 85.69 102 LYS A O 1
ATOM 767 N N . LYS A 1 103 ? -6.144 -10.315 21.231 1.00 86.56 103 LYS A N 1
ATOM 768 C CA . LYS A 1 103 ? -5.940 -11.439 22.168 1.00 86.56 103 LYS A CA 1
ATOM 769 C C . LYS A 1 103 ? -5.588 -10.958 23.580 1.00 86.56 103 LYS A C 1
ATOM 771 O O . LYS A 1 103 ? -6.141 -11.464 24.555 1.00 86.56 103 LYS A O 1
ATOM 776 N N . ARG A 1 104 ? -4.701 -9.963 23.708 1.00 85.25 104 ARG A N 1
ATOM 777 C CA . ARG A 1 104 ? -4.314 -9.391 25.013 1.00 85.25 104 ARG A CA 1
ATOM 778 C C . ARG A 1 104 ? -5.478 -8.683 25.708 1.00 85.25 104 ARG A C 1
ATOM 780 O O . ARG A 1 104 ? -5.650 -8.857 26.912 1.00 85.25 104 ARG A O 1
ATOM 787 N N . ALA A 1 105 ? -6.287 -7.931 24.961 1.00 82.62 105 ALA A N 1
ATOM 788 C CA . ALA A 1 105 ? -7.466 -7.256 25.502 1.00 82.62 105 ALA A CA 1
ATOM 789 C C . ALA A 1 105 ? -8.498 -8.256 26.051 1.00 82.62 105 ALA A C 1
ATOM 791 O O . ALA A 1 105 ? -8.978 -8.086 27.171 1.00 82.62 105 ALA A O 1
ATOM 792 N N . SER A 1 106 ? -8.760 -9.339 25.310 1.00 78.88 106 SER A N 1
ATOM 793 C CA . SER A 1 106 ? -9.684 -10.395 25.743 1.00 78.88 106 SER A CA 1
ATOM 794 C C . SER A 1 106 ? -9.203 -11.097 27.015 1.00 78.88 106 SER A C 1
ATOM 796 O O . SER A 1 106 ? -9.987 -11.274 27.940 1.00 78.88 106 SER A O 1
ATOM 798 N N . LYS A 1 107 ? -7.908 -11.444 27.104 1.00 77.69 107 LYS A N 1
ATOM 799 C CA . LYS A 1 107 ? -7.337 -12.105 28.292 1.00 77.69 107 LYS A CA 1
ATOM 800 C C . LYS A 1 107 ? -7.440 -11.232 29.549 1.00 77.69 107 LYS A C 1
ATOM 802 O O . LYS A 1 107 ? -7.671 -11.751 30.636 1.00 77.69 107 LYS A O 1
ATOM 807 N N . LYS A 1 108 ? -7.287 -9.910 29.402 1.00 73.50 108 LYS A N 1
ATOM 808 C CA . LYS A 1 108 ? -7.417 -8.959 30.515 1.00 73.50 108 LYS A CA 1
ATOM 809 C C . LYS A 1 108 ? -8.851 -8.890 31.050 1.00 73.50 108 LYS A C 1
ATOM 811 O O . LYS A 1 108 ? -9.015 -8.875 32.260 1.00 73.50 108 LYS A O 1
ATOM 816 N N . GLN A 1 109 ? -9.864 -8.895 30.177 1.00 70.88 109 GLN A N 1
ATOM 817 C CA . GLN A 1 109 ? -11.274 -8.881 30.593 1.00 70.88 109 GLN A CA 1
ATOM 818 C C . GLN A 1 109 ? -11.666 -10.122 31.400 1.00 70.88 109 GLN A C 1
ATOM 820 O O . GLN A 1 109 ? -12.342 -9.992 32.416 1.00 70.88 109 GLN A O 1
ATOM 825 N N . THR A 1 110 ? -11.215 -11.308 30.986 1.00 72.31 110 THR A N 1
ATOM 826 C CA . THR A 1 110 ? -11.514 -12.560 31.699 1.00 72.31 110 THR A CA 1
ATOM 827 C C . THR A 1 110 ? -10.865 -12.602 33.086 1.00 72.31 110 THR A C 1
ATOM 829 O O . THR A 1 110 ? -11.464 -13.126 34.013 1.00 72.31 110 THR A O 1
ATOM 832 N N . ALA A 1 111 ? -9.675 -12.013 33.250 1.00 69.44 111 ALA A N 1
ATOM 833 C CA . ALA A 1 111 ? -8.974 -11.959 34.535 1.00 69.44 111 ALA A CA 1
ATOM 834 C C . ALA A 1 111 ? -9.585 -10.966 35.544 1.00 69.44 111 ALA A C 1
ATOM 836 O O . ALA A 1 111 ? -9.347 -11.097 36.736 1.00 69.44 111 ALA A O 1
ATOM 837 N N . THR A 1 112 ? -10.340 -9.966 35.080 1.00 69.62 112 THR A N 1
ATOM 838 C CA . THR A 1 112 ? -11.016 -8.975 35.941 1.00 69.62 112 THR A CA 1
ATOM 839 C C . THR A 1 112 ? -12.468 -9.325 36.270 1.00 69.62 112 THR A C 1
ATOM 841 O O . THR A 1 112 ? -13.099 -8.599 37.028 1.00 69.62 112 THR A O 1
ATOM 844 N N . ALA A 1 113 ? -13.019 -10.373 35.654 1.00 65.62 113 ALA A N 1
ATOM 845 C CA . ALA A 1 113 ? -14.416 -10.785 35.804 1.00 65.62 113 ALA A CA 1
ATOM 846 C C . ALA A 1 113 ? -14.601 -12.019 36.713 1.00 65.62 113 ALA A C 1
ATOM 848 O O . ALA A 1 113 ? -15.715 -12.534 36.792 1.00 65.62 113 ALA A O 1
ATOM 849 N N . GLY A 1 114 ? -13.524 -12.507 37.338 1.00 51.94 114 GLY A N 1
ATOM 850 C CA . GLY A 1 114 ? -13.514 -13.646 38.261 1.00 51.94 114 GLY A CA 1
ATOM 851 C C . GLY A 1 114 ? -13.126 -13.244 39.673 1.00 51.94 114 GLY A C 1
ATOM 852 O O . GLY A 1 114 ? -12.517 -12.161 39.825 1.00 51.94 114 GLY A O 1
#

Mean predicted aligned error: 5.41 Å

Solvent-accessible surface area (backbone atoms only — not comparable to full-atom values): 5756 Å² total; per-residue (Å²): 107,66,65,57,25,51,51,22,32,52,49,25,62,54,19,54,76,33,63,79,62,13,64,59,45,24,53,52,24,36,54,43,17,37,74,26,21,75,84,39,47,68,53,17,50,50,29,37,52,50,32,33,51,30,56,69,75,53,36,58,51,60,53,55,50,22,55,51,32,44,74,72,76,44,68,20,64,58,56,52,48,51,61,33,42,51,39,54,52,43,49,52,49,30,51,52,52,36,52,54,52,52,53,52,54,54,54,52,54,61,68,70,73,108

Organism: Xenorhabdus hominickii (NCBI:txid351679)

Foldseek 3Di:
DVVLLVVLLVQLVVLLVVQPCSLVSLL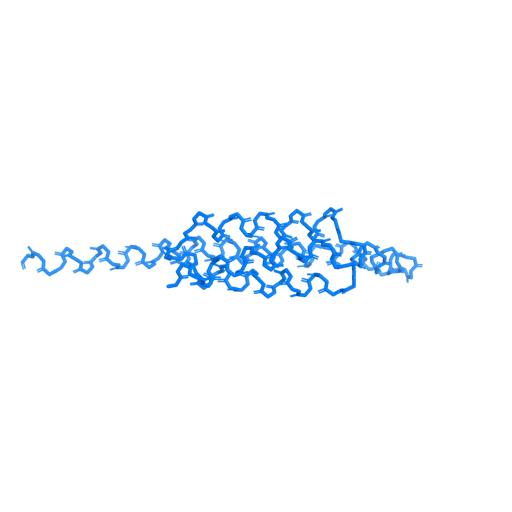VSLVSLLVCCLPPVPSSVVSLVSSLCSLQPRHNPLVVVLVVCVVVVHRSVVSSCVSSVSSVVSNVSSVVVNVVVVVVVVVVVVVVVD

Sequence (114 aa):
MKALAIIALIFSALSVFIPVGGVFIAMFCSVLALITFYKSPTLSGVTFGINVIATAFLSPSIMATAATMHSNGEDGVGLYWFYVGFHVVFFVLAVLISIILKKRASKKQTATAG

pLDDT: mean 89.28, std 7.68, range [51.94, 96.88]

Secondary structure (DSSP, 8-state):
-HHHHHHHHHHHHHHTT-TTTHHHHHHHHHHHHHHHTTT-HHHHHHHHHHHHHHHHHS-HHHHHHHHHHHHTTS-HHHHHHHHHHHHHHHHHHHHHHHHHHHHHHHHHHHHH--

Radius of gyration: 17.31 Å; Cα contacts (8 Å, |Δi|>4): 128; chains: 1; bounding box: 37×26×58 Å